Protein AF-A0A356ERQ1-F1 (afdb_monomer_lite)

pLDDT: mean 72.46, std 22.97, range [33.16, 97.75]

Sequence (165 aa):
MANDINQTPEEGDEPELSLSGLSKAFAEALARGTDEDASEQATSSAEPRAQEPPERQTIDATDRHPFDEPSEEDEAGVESEGDDSSHACPINPRTILEAMLFVGDSENQPLETAKAAELMRGVEAHDIPALVDELNEAYRRDGCPYRIESVGAGYRLVLEEKYHA

Foldseek 3Di:
DDDDPDDDDQDDPPPPCDPVVVVVVVVVVVVVVPVPDDDDDDDDDDDDDDDDDDDDDDDDDDDDDDDDDDDDDDDDDDDDDDPPVVPVDDDDLLVQLVVDQVVADPVNDFAALCNSQVVDPPDDSVCVVVSLVVVQVVCVVVVPQWHWDDDPRHIHIDGHPVPDD

Radius of gyration: 32.47 Å; chains: 1; bounding box: 91×64×70 Å

Structure (mmCIF, N/CA/C/O backbone):
data_AF-A0A356ERQ1-F1
#
_entry.id   AF-A0A356ERQ1-F1
#
loop_
_atom_site.group_PDB
_atom_site.id
_atom_site.type_symbol
_atom_site.label_atom_id
_atom_site.label_alt_id
_atom_site.label_comp_id
_atom_site.label_asym_id
_atom_site.label_entity_id
_atom_site.label_seq_id
_atom_site.pdbx_PDB_ins_code
_atom_site.Cartn_x
_atom_site.Cartn_y
_atom_site.Cartn_z
_atom_site.occupancy
_atom_site.B_iso_or_equiv
_atom_site.auth_seq_id
_atom_site.auth_comp_id
_atom_site.auth_asym_id
_atom_site.auth_atom_id
_atom_site.pdbx_PDB_model_num
ATOM 1 N N . MET A 1 1 ? -27.737 38.091 34.350 1.00 41.41 1 MET A N 1
ATOM 2 C CA . MET A 1 1 ? -27.750 36.788 35.043 1.00 41.41 1 MET A CA 1
ATOM 3 C C . MET A 1 1 ? -26.545 36.025 34.539 1.00 41.41 1 MET A C 1
ATOM 5 O O . MET A 1 1 ? -26.509 35.694 33.364 1.00 41.41 1 MET A O 1
ATOM 9 N N . ALA A 1 2 ? -25.519 35.914 35.380 1.00 45.16 2 ALA A N 1
ATOM 10 C CA . ALA A 1 2 ? -24.338 35.107 35.108 1.00 45.16 2 ALA A CA 1
ATOM 11 C C . ALA A 1 2 ? -24.740 33.631 35.177 1.00 45.16 2 ALA A C 1
ATOM 13 O O . ALA A 1 2 ? -25.425 33.253 36.125 1.00 45.16 2 ALA A O 1
ATOM 14 N N . ASN A 1 3 ? -24.344 32.833 34.187 1.00 48.09 3 ASN A N 1
ATOM 15 C CA . ASN A 1 3 ? -24.424 31.381 34.279 1.00 48.09 3 ASN A CA 1
ATOM 16 C C . ASN A 1 3 ? -23.001 30.832 34.201 1.00 48.09 3 ASN A C 1
ATOM 18 O O . ASN A 1 3 ? -22.472 30.543 33.132 1.00 48.09 3 ASN A O 1
ATOM 22 N N . ASP A 1 4 ? -22.394 30.815 35.381 1.00 51.78 4 ASP A N 1
ATOM 23 C CA . ASP A 1 4 ? -21.174 30.111 35.739 1.00 51.78 4 ASP A CA 1
ATOM 24 C C . ASP A 1 4 ? -21.541 28.620 35.796 1.00 51.78 4 ASP A C 1
ATOM 26 O O . ASP A 1 4 ? -22.239 28.185 36.714 1.00 51.78 4 ASP A O 1
ATOM 30 N N . ILE A 1 5 ? -21.182 27.854 34.762 1.00 55.44 5 ILE A N 1
ATOM 31 C CA . ILE A 1 5 ? -21.245 26.389 34.805 1.00 55.44 5 ILE A CA 1
ATOM 32 C C . ILE A 1 5 ? -19.806 25.901 34.804 1.00 55.44 5 ILE A C 1
ATOM 34 O O . ILE A 1 5 ? -19.152 25.743 33.777 1.00 55.44 5 ILE A O 1
ATOM 38 N N . ASN A 1 6 ? -19.321 25.801 36.026 1.00 47.34 6 ASN A N 1
ATOM 39 C CA . ASN A 1 6 ? -18.055 25.247 36.438 1.00 47.34 6 ASN A CA 1
ATOM 40 C C . ASN A 1 6 ? -17.971 23.745 36.088 1.00 47.34 6 ASN A C 1
ATOM 42 O O . ASN A 1 6 ? -18.987 23.051 36.104 1.00 47.34 6 ASN A O 1
ATOM 46 N N . GLN A 1 7 ? -16.731 23.278 35.910 1.00 48.62 7 GLN A N 1
ATOM 47 C CA . GLN A 1 7 ? -16.253 21.894 36.055 1.00 48.62 7 GLN A CA 1
ATOM 48 C C . GLN A 1 7 ? -16.574 20.875 34.948 1.00 48.62 7 GLN A C 1
ATOM 50 O O . GLN A 1 7 ? -17.548 20.129 34.992 1.00 48.62 7 GLN A O 1
ATOM 55 N N . THR A 1 8 ? -15.625 20.742 34.018 1.00 50.97 8 THR A N 1
ATOM 56 C CA . THR A 1 8 ? -15.230 19.433 33.479 1.00 50.97 8 THR A CA 1
ATOM 57 C C . THR A 1 8 ? -14.700 18.561 34.626 1.00 50.97 8 THR A C 1
ATOM 59 O O . THR A 1 8 ? -13.856 19.049 35.382 1.00 50.97 8 THR A O 1
ATOM 62 N N . PRO A 1 9 ? -15.161 17.308 34.789 1.00 50.12 9 PRO A N 1
ATOM 63 C CA . PRO A 1 9 ? -14.551 16.394 35.739 1.00 50.12 9 PRO A CA 1
ATOM 64 C C . PRO A 1 9 ? -13.174 15.987 35.206 1.00 50.12 9 PRO A C 1
ATOM 66 O O . PRO A 1 9 ? -13.059 15.366 34.152 1.00 50.12 9 PRO A O 1
ATOM 69 N N . GLU A 1 10 ? -12.135 16.391 35.930 1.00 58.56 10 GLU A N 1
ATOM 70 C CA . GLU A 1 10 ? -10.862 15.682 35.952 1.00 58.56 10 GLU A CA 1
ATOM 71 C C . GLU A 1 10 ? -11.101 14.346 36.654 1.00 58.56 10 GLU A C 1
ATOM 73 O O . GLU A 1 10 ? -11.415 14.353 37.839 1.00 58.56 10 GLU A O 1
ATOM 78 N N . GLU A 1 11 ? -11.014 13.232 35.928 1.00 49.97 11 GLU A N 1
ATOM 79 C CA . GLU A 1 11 ? -10.895 11.867 36.464 1.00 49.97 11 GLU A CA 1
ATOM 80 C C . GLU A 1 11 ? -10.676 10.912 35.267 1.00 49.97 11 GLU A C 1
ATOM 82 O O . GLU A 1 11 ? -11.514 10.836 34.375 1.00 49.97 11 GLU A O 1
ATOM 87 N N . GLY A 1 12 ? -9.571 10.183 35.141 1.00 41.88 12 GLY A N 1
ATOM 88 C CA . GLY A 1 12 ? -8.451 10.067 36.053 1.00 41.88 12 GLY A CA 1
ATOM 89 C C . GLY A 1 12 ? -7.194 9.581 35.347 1.00 41.88 12 GLY A C 1
ATOM 90 O O . GLY A 1 12 ? -7.242 9.058 34.234 1.00 41.88 12 GLY A O 1
ATOM 91 N N . ASP A 1 13 ? -6.081 9.780 36.046 1.00 47.75 13 ASP A N 1
ATOM 92 C CA . ASP A 1 13 ? -4.834 9.059 35.846 1.00 47.75 13 ASP A CA 1
ATOM 93 C C . ASP A 1 13 ? -5.140 7.556 35.788 1.00 47.75 13 ASP A C 1
ATOM 95 O O . ASP A 1 13 ? -5.244 6.875 36.816 1.00 47.75 13 ASP A O 1
ATOM 99 N N . GLU A 1 14 ? -5.298 7.017 34.579 1.00 56.09 14 GLU A N 1
ATOM 100 C CA . GLU A 1 14 ? -5.017 5.606 34.376 1.00 56.09 14 GLU A CA 1
ATOM 101 C C . GLU A 1 14 ? -3.574 5.414 34.843 1.00 56.09 14 GLU A C 1
ATOM 103 O O . GLU A 1 14 ? -2.716 6.216 34.463 1.00 56.09 14 GLU A O 1
ATOM 108 N N . PRO A 1 15 ? -3.279 4.438 35.717 1.00 56.56 15 PRO A N 1
ATOM 109 C CA . PRO A 1 15 ? -1.917 4.224 36.156 1.00 56.56 15 PRO A CA 1
ATOM 110 C C . PRO A 1 15 ? -1.116 3.816 34.924 1.00 56.56 15 PRO A C 1
ATOM 112 O O . PRO A 1 15 ? -1.108 2.643 34.546 1.00 56.56 15 PRO A O 1
ATOM 115 N N . GLU A 1 16 ? -0.465 4.792 34.284 1.00 51.88 16 GLU A N 1
ATOM 116 C CA . GLU A 1 16 ? 0.532 4.541 33.264 1.00 51.88 16 GLU A CA 1
ATOM 117 C C . GLU A 1 16 ? 1.461 3.502 33.873 1.00 51.88 16 GLU A C 1
ATOM 119 O O . GLU A 1 16 ? 2.022 3.707 34.957 1.00 51.88 16 GLU A O 1
ATOM 124 N N . LEU A 1 17 ? 1.541 2.337 33.231 1.00 64.12 17 LEU A N 1
ATOM 125 C CA . LEU A 1 17 ? 2.437 1.263 33.625 1.00 64.12 17 LEU A CA 1
ATOM 126 C C . LEU A 1 17 ? 3.865 1.793 33.483 1.00 64.12 17 LEU A C 1
ATOM 128 O O . LEU A 1 17 ? 4.522 1.629 32.459 1.00 64.12 17 LEU A O 1
ATOM 132 N N . SER A 1 18 ? 4.325 2.498 34.511 1.00 79.44 18 SER A N 1
ATOM 133 C CA . SER A 1 18 ? 5.605 3.174 34.500 1.00 79.44 18 SER A CA 1
ATOM 134 C C . SER A 1 18 ? 6.703 2.121 34.477 1.00 79.44 18 SER A C 1
ATOM 136 O O . SER A 1 18 ? 6.668 1.142 35.230 1.00 79.44 18 SER A O 1
ATOM 138 N N . LEU A 1 19 ? 7.718 2.340 33.643 1.00 76.94 19 LEU A N 1
ATOM 139 C CA . LEU A 1 19 ? 8.908 1.488 33.570 1.00 76.94 19 LEU A CA 1
ATOM 140 C C . LEU A 1 19 ? 9.575 1.300 34.943 1.00 76.94 19 LEU A C 1
ATOM 142 O O . LEU A 1 19 ? 10.143 0.244 35.232 1.00 76.94 19 LEU A O 1
ATOM 146 N N . SER A 1 20 ? 9.471 2.293 35.830 1.00 79.31 20 SER A N 1
ATOM 147 C CA . SER A 1 20 ? 9.969 2.180 37.204 1.00 79.31 20 SER A CA 1
ATOM 148 C C . SER A 1 20 ? 9.112 1.239 38.067 1.00 79.31 20 SER A C 1
ATOM 150 O O . SER A 1 20 ? 9.649 0.519 38.905 1.00 79.31 20 SER A O 1
ATOM 152 N N . GLY A 1 21 ? 7.799 1.170 37.828 1.00 84.88 21 GLY A N 1
ATOM 153 C CA . GLY A 1 21 ? 6.886 0.240 38.498 1.00 84.88 21 GLY A CA 1
ATOM 154 C C . GLY A 1 21 ? 7.094 -1.206 38.050 1.00 84.88 21 GLY A C 1
ATOM 155 O O . GLY A 1 21 ? 7.191 -2.105 38.885 1.00 84.88 21 GLY A O 1
ATOM 156 N N . LEU A 1 22 ? 7.253 -1.419 36.741 1.00 85.12 22 LEU A N 1
ATOM 157 C CA . LEU A 1 22 ? 7.559 -2.734 36.169 1.00 85.12 22 LEU A CA 1
ATOM 158 C C . LEU A 1 22 ? 8.930 -3.254 36.628 1.00 85.12 22 LEU A C 1
ATOM 160 O O . LEU A 1 22 ? 9.040 -4.409 37.039 1.00 85.12 22 LEU A O 1
ATOM 164 N N . SER A 1 23 ? 9.963 -2.404 36.628 1.00 87.50 23 SER A N 1
ATOM 165 C CA . SER A 1 23 ? 11.303 -2.798 37.094 1.00 87.50 23 SER A CA 1
ATOM 166 C C . SER A 1 23 ? 11.331 -3.139 38.587 1.00 87.50 23 SER A C 1
ATOM 168 O O . SER A 1 23 ? 11.991 -4.101 38.982 1.00 87.50 23 SER A O 1
ATOM 170 N N . LYS A 1 24 ? 10.555 -2.425 39.414 1.00 88.94 24 LYS A N 1
ATOM 171 C CA . LYS A 1 24 ? 10.392 -2.743 40.837 1.00 88.94 24 LYS A CA 1
ATOM 172 C C . LYS A 1 24 ? 9.702 -4.093 41.058 1.00 88.94 24 LYS A C 1
ATOM 174 O O . LYS A 1 24 ? 10.212 -4.905 41.824 1.00 88.94 24 LYS A O 1
ATOM 179 N N . ALA A 1 25 ? 8.586 -4.352 40.375 1.00 88.94 25 ALA A N 1
ATOM 180 C CA . ALA A 1 25 ? 7.860 -5.618 40.498 1.00 88.94 25 ALA A CA 1
ATOM 181 C C . ALA A 1 25 ? 8.713 -6.820 40.046 1.00 88.94 25 ALA A C 1
ATOM 183 O O . ALA A 1 25 ? 8.695 -7.877 40.675 1.00 88.94 25 ALA A O 1
ATOM 184 N N . PHE A 1 26 ? 9.511 -6.643 38.988 1.00 83.06 26 PHE A N 1
ATOM 185 C CA . PHE A 1 26 ? 10.444 -7.661 38.506 1.00 83.06 26 PHE A CA 1
ATOM 186 C C . PHE A 1 26 ? 11.578 -7.941 39.505 1.00 83.06 26 PHE A C 1
ATOM 188 O O . PHE A 1 26 ? 11.888 -9.101 39.777 1.00 83.06 26 PHE A O 1
ATOM 195 N N . ALA A 1 27 ? 12.162 -6.898 40.104 1.00 90.00 27 ALA A N 1
ATOM 196 C CA . ALA A 1 27 ? 13.181 -7.052 41.142 1.00 90.00 27 ALA A CA 1
ATOM 197 C C . ALA A 1 27 ? 12.641 -7.789 42.382 1.00 90.00 27 ALA A C 1
ATOM 199 O O . ALA A 1 27 ? 13.334 -8.639 42.939 1.00 90.00 27 ALA A O 1
ATOM 200 N N . GLU A 1 28 ? 11.395 -7.518 42.784 1.00 86.25 28 GLU A N 1
ATOM 201 C CA . GLU A 1 28 ? 10.727 -8.231 43.883 1.00 86.25 28 GLU A CA 1
ATOM 202 C C . GLU A 1 28 ? 10.486 -9.716 43.555 1.00 86.25 28 GLU A C 1
ATOM 204 O O . GLU A 1 28 ? 10.665 -10.575 44.421 1.00 86.25 28 GLU A O 1
ATOM 209 N N . ALA A 1 29 ? 10.137 -10.044 42.307 1.00 86.06 29 ALA A N 1
ATOM 210 C CA . ALA A 1 29 ? 9.959 -11.428 41.866 1.00 86.06 29 ALA A CA 1
ATOM 211 C C . ALA A 1 29 ? 11.282 -12.214 41.838 1.00 86.06 29 ALA A C 1
ATOM 213 O O . ALA A 1 29 ? 11.316 -13.364 42.276 1.00 86.06 29 ALA A O 1
ATOM 214 N N . LEU A 1 30 ? 12.376 -11.589 41.387 1.00 82.50 30 LEU A N 1
ATOM 215 C CA . LEU A 1 30 ? 13.711 -12.192 41.417 1.00 82.50 30 LEU A CA 1
ATOM 216 C C . LEU A 1 30 ? 14.207 -12.404 42.847 1.00 82.50 30 LEU A C 1
ATOM 218 O O . LEU A 1 30 ? 14.670 -13.493 43.162 1.00 82.50 30 LEU A O 1
ATOM 222 N N . ALA A 1 31 ? 14.041 -11.413 43.727 1.00 74.88 31 ALA A N 1
ATOM 223 C CA . ALA A 1 31 ? 14.439 -11.530 45.130 1.00 74.88 31 ALA A CA 1
ATOM 224 C C . ALA A 1 31 ? 13.702 -12.667 45.858 1.00 74.88 31 ALA A C 1
ATOM 226 O O . ALA A 1 31 ? 14.256 -13.283 46.762 1.00 74.88 31 ALA A O 1
ATOM 227 N N . ARG A 1 32 ? 12.467 -12.971 45.441 1.00 69.69 32 ARG A N 1
ATOM 228 C CA . ARG A 1 32 ? 11.672 -14.086 45.966 1.00 69.69 32 ARG A CA 1
ATOM 229 C C . ARG A 1 32 ? 12.056 -15.448 45.369 1.00 69.69 32 ARG A C 1
ATOM 231 O O . ARG A 1 32 ? 11.758 -16.464 45.984 1.00 69.69 32 ARG A O 1
ATOM 238 N N . GLY A 1 33 ? 12.678 -15.474 44.189 1.00 58.25 33 GLY A N 1
ATOM 239 C CA . GLY A 1 33 ? 13.133 -16.695 43.513 1.00 58.25 33 GLY A CA 1
ATOM 240 C C . GLY A 1 33 ? 14.590 -17.077 43.794 1.00 58.25 33 GLY A C 1
ATOM 241 O O . GLY A 1 33 ? 14.990 -18.195 43.495 1.00 58.25 33 GLY A O 1
ATOM 242 N N . THR A 1 34 ? 15.395 -16.181 44.370 1.00 56.94 34 THR A N 1
ATOM 243 C CA . THR A 1 34 ? 16.834 -16.410 44.599 1.00 56.94 34 THR A CA 1
ATOM 244 C C . THR A 1 34 ? 17.185 -17.132 45.903 1.00 56.94 34 THR A C 1
ATOM 246 O O . THR A 1 34 ? 18.363 -17.396 46.128 1.00 56.94 34 THR A O 1
ATOM 249 N N . ASP A 1 35 ? 16.210 -17.487 46.745 1.00 53.59 35 ASP A N 1
ATOM 250 C CA . ASP A 1 35 ? 16.466 -18.301 47.947 1.00 53.59 35 ASP A CA 1
ATOM 251 C C . ASP A 1 35 ? 16.583 -19.816 47.648 1.00 53.59 35 ASP A C 1
ATOM 253 O O . ASP A 1 35 ? 16.980 -20.570 48.536 1.00 53.59 35 ASP A O 1
ATOM 257 N N . GLU A 1 36 ? 16.282 -20.282 46.424 1.00 52.50 36 GLU A N 1
ATOM 258 C CA . GLU A 1 36 ? 16.227 -21.727 46.109 1.00 52.50 36 GLU A CA 1
ATOM 259 C C . GLU A 1 36 ? 17.339 -22.286 45.198 1.00 52.50 36 GLU A C 1
ATOM 261 O O . GLU A 1 36 ? 17.453 -23.503 45.115 1.00 52.50 36 GLU A O 1
ATOM 266 N N . ASP A 1 37 ? 18.231 -21.482 44.605 1.00 41.12 37 ASP A N 1
ATOM 267 C CA . ASP A 1 37 ? 19.292 -22.019 43.725 1.00 41.12 37 ASP A CA 1
ATOM 268 C C . ASP A 1 37 ? 20.653 -21.336 43.938 1.00 41.12 37 ASP A C 1
ATOM 270 O O . ASP A 1 37 ? 21.139 -20.534 43.140 1.00 41.12 37 ASP A O 1
ATOM 274 N N . ALA A 1 38 ? 21.302 -21.679 45.051 1.00 48.81 38 ALA A N 1
ATOM 275 C CA . ALA A 1 38 ? 22.720 -21.414 45.280 1.00 48.81 38 ALA A CA 1
ATOM 276 C C . ALA A 1 38 ? 23.540 -22.705 45.109 1.00 48.81 38 ALA A C 1
ATOM 278 O O . ALA A 1 38 ? 23.981 -23.304 46.087 1.00 48.81 38 ALA A O 1
ATOM 279 N N . SER A 1 39 ? 23.756 -23.123 43.861 1.00 39.34 39 SER A N 1
ATOM 280 C CA . SER A 1 39 ? 24.786 -24.097 43.460 1.00 39.34 39 SER A CA 1
ATOM 281 C C . SER A 1 39 ? 24.864 -24.147 41.931 1.00 39.34 39 SER A C 1
ATOM 283 O O . SER A 1 39 ? 23.827 -24.209 41.297 1.00 39.34 39 SER A O 1
ATOM 285 N N . GLU A 1 40 ? 25.976 -24.168 41.206 1.00 40.34 40 GLU A N 1
ATOM 286 C CA . GLU A 1 40 ? 27.409 -24.120 41.462 1.00 40.34 40 GLU A CA 1
ATOM 287 C C . GLU A 1 40 ? 28.083 -24.009 40.067 1.00 40.34 40 GLU A C 1
ATOM 289 O O . GLU A 1 40 ? 27.574 -24.571 39.103 1.00 40.34 40 GLU A O 1
ATOM 294 N N . GLN A 1 41 ? 29.255 -23.357 40.003 1.00 36.50 41 GLN A N 1
ATOM 295 C CA . GLN A 1 41 ? 30.370 -23.602 39.055 1.00 36.50 41 GLN A CA 1
ATOM 296 C C . GLN A 1 41 ? 30.148 -23.205 37.572 1.00 36.50 41 GLN A C 1
ATOM 298 O O . GLN A 1 41 ? 29.355 -23.788 36.852 1.00 36.50 41 GLN A O 1
ATOM 303 N N . ALA A 1 42 ? 30.754 -22.140 37.031 1.00 41.44 42 ALA A N 1
ATOM 304 C CA . ALA A 1 42 ? 32.183 -21.823 36.868 1.00 41.44 42 ALA A CA 1
ATOM 305 C C . ALA A 1 42 ? 32.982 -22.820 36.000 1.00 41.44 42 ALA A C 1
ATOM 307 O O . ALA A 1 42 ? 32.908 -24.026 36.205 1.00 41.44 42 ALA A O 1
ATOM 308 N N . THR A 1 43 ? 33.883 -22.251 35.177 1.00 35.69 43 THR A N 1
ATOM 309 C CA . THR A 1 43 ? 35.024 -22.868 34.447 1.00 35.69 43 THR A CA 1
ATOM 310 C C . THR A 1 43 ? 34.689 -23.462 33.062 1.00 35.69 43 THR A C 1
ATOM 312 O O . THR A 1 43 ? 33.622 -24.015 32.872 1.00 35.69 43 THR A O 1
ATOM 315 N N . SER A 1 44 ? 35.515 -23.398 32.012 1.00 37.06 44 SER A N 1
ATOM 316 C CA . SER A 1 44 ? 36.816 -22.766 31.770 1.00 37.06 44 SER A CA 1
ATOM 317 C C . SER A 1 44 ? 37.064 -22.706 30.258 1.00 37.06 44 SER A C 1
ATOM 319 O O . SER A 1 44 ? 36.733 -23.628 29.521 1.00 37.06 44 SER A O 1
ATOM 321 N N . SER A 1 45 ? 37.744 -21.637 29.861 1.00 45.66 45 SER A N 1
ATOM 322 C CA . SER A 1 45 ? 38.572 -21.483 28.663 1.00 45.66 45 SER A CA 1
ATOM 323 C C . SER A 1 45 ? 39.581 -22.630 28.469 1.00 45.66 45 SER A C 1
ATOM 325 O O . SER A 1 45 ? 40.136 -23.099 29.468 1.00 45.66 45 SER A O 1
ATOM 327 N N . ALA A 1 46 ? 39.847 -23.024 27.212 1.00 37.38 46 ALA A N 1
ATOM 328 C CA . ALA A 1 46 ? 41.126 -23.594 26.751 1.00 37.38 46 ALA A CA 1
ATOM 329 C C . ALA A 1 46 ? 41.182 -23.771 25.209 1.00 37.38 46 ALA A C 1
ATOM 331 O O . ALA A 1 46 ? 40.746 -24.790 24.678 1.00 37.38 46 ALA A O 1
ATOM 332 N N . GLU A 1 47 ? 41.799 -22.823 24.496 1.00 42.75 47 GLU A N 1
ATOM 333 C CA . GLU A 1 47 ? 42.639 -23.126 23.315 1.00 42.75 47 GLU A CA 1
ATOM 334 C C . GLU A 1 47 ? 44.004 -23.656 23.811 1.00 42.75 47 GLU A C 1
ATOM 336 O O . GLU A 1 47 ? 44.402 -23.270 24.920 1.00 42.75 47 GLU A O 1
ATOM 341 N N . PRO A 1 48 ? 44.755 -24.515 23.071 1.00 45.34 48 PRO A N 1
ATOM 342 C CA . PRO A 1 48 ? 45.812 -23.978 22.185 1.00 45.34 48 PRO A CA 1
ATOM 343 C C . PRO A 1 48 ? 46.337 -24.880 21.016 1.00 45.34 48 PRO A C 1
ATOM 345 O O . PRO A 1 48 ? 46.589 -26.069 21.171 1.00 45.34 48 PRO A O 1
ATOM 348 N N . ARG A 1 49 ? 46.674 -24.217 19.894 1.00 34.19 49 ARG A N 1
ATOM 349 C CA . ARG A 1 49 ? 47.995 -24.153 19.202 1.00 34.19 49 ARG A CA 1
ATOM 350 C C . ARG A 1 49 ? 48.662 -25.371 18.491 1.00 34.19 49 ARG A C 1
ATOM 352 O O . ARG A 1 49 ? 49.111 -26.323 19.115 1.00 34.19 49 ARG A O 1
ATOM 359 N N . ALA A 1 50 ? 49.004 -25.075 17.221 1.00 38.31 50 ALA A N 1
ATOM 360 C CA . ALA A 1 50 ? 50.206 -25.397 16.413 1.00 38.31 50 ALA A CA 1
ATOM 361 C C . ALA A 1 50 ? 50.322 -26.715 15.620 1.00 38.31 50 ALA A C 1
ATOM 363 O O . ALA A 1 50 ? 50.482 -27.785 16.203 1.00 38.31 50 ALA A O 1
ATOM 364 N N . GLN A 1 51 ? 50.499 -26.568 14.292 1.00 33.16 51 GLN A N 1
ATOM 365 C CA . GLN A 1 51 ? 51.758 -26.876 13.575 1.00 33.16 51 GLN A CA 1
ATOM 366 C C . GLN A 1 51 ? 51.703 -26.484 12.073 1.00 33.16 51 GLN A C 1
ATOM 368 O O . GLN A 1 51 ? 50.854 -26.968 11.335 1.00 33.16 51 GLN A O 1
ATOM 373 N N . GLU A 1 52 ? 52.648 -25.647 11.630 1.00 40.78 52 GLU A N 1
ATOM 374 C CA . GLU A 1 52 ? 53.160 -25.523 10.243 1.00 40.78 52 GLU A CA 1
ATOM 375 C C . GLU A 1 52 ? 54.528 -26.252 10.160 1.00 40.78 52 GLU A C 1
ATOM 377 O O . GLU A 1 52 ? 55.089 -26.538 11.226 1.00 40.78 52 GLU A O 1
ATOM 382 N N . PRO A 1 53 ? 55.221 -26.376 9.003 1.00 55.09 53 PRO A N 1
ATOM 383 C CA . PRO A 1 53 ? 54.851 -26.590 7.588 1.00 55.09 53 PRO A CA 1
ATOM 384 C C . PRO A 1 53 ? 55.623 -27.832 7.025 1.00 55.09 53 PRO A C 1
ATOM 386 O O . PRO A 1 53 ? 56.217 -28.574 7.812 1.00 55.09 53 PRO A O 1
ATOM 389 N N . PRO A 1 54 ? 55.674 -28.113 5.699 1.00 43.94 54 PRO A N 1
ATOM 390 C CA . PRO A 1 54 ? 56.874 -27.675 4.962 1.00 43.94 54 PRO A CA 1
ATOM 391 C C . PRO A 1 54 ? 56.706 -27.377 3.450 1.00 43.94 54 PRO A C 1
ATOM 393 O O . PRO A 1 54 ? 56.015 -28.068 2.709 1.00 43.94 54 PRO A O 1
ATOM 396 N N . GLU A 1 55 ? 57.447 -26.346 3.036 1.00 44.31 55 GLU A N 1
ATOM 397 C CA . GLU A 1 55 ? 58.243 -26.129 1.811 1.00 44.31 55 GLU A CA 1
ATOM 398 C C . GLU A 1 55 ? 57.968 -26.939 0.526 1.00 44.31 55 GLU A C 1
ATOM 400 O O . GLU A 1 55 ? 58.073 -28.167 0.522 1.00 44.31 55 GLU A O 1
ATOM 405 N N . ARG A 1 56 ? 57.908 -26.233 -0.623 1.00 38.16 56 ARG A N 1
ATOM 406 C CA . ARG A 1 56 ? 58.792 -26.525 -1.777 1.00 38.16 56 ARG A CA 1
ATOM 407 C C . ARG A 1 56 ? 58.802 -25.464 -2.890 1.00 38.16 56 ARG A C 1
ATOM 409 O O . ARG A 1 56 ? 57.777 -25.094 -3.437 1.00 38.16 56 ARG A O 1
ATOM 416 N N . GLN A 1 57 ? 60.044 -25.167 -3.282 1.00 43.31 57 GLN A N 1
ATOM 417 C CA . GLN A 1 57 ? 60.561 -24.887 -4.629 1.00 43.31 57 GLN A CA 1
ATOM 418 C C . GLN A 1 57 ? 60.287 -23.527 -5.287 1.00 43.31 57 GLN A C 1
ATOM 420 O O . GLN A 1 57 ? 59.261 -23.257 -5.894 1.00 43.31 57 GLN A O 1
ATOM 425 N N . THR A 1 58 ? 61.357 -22.732 -5.252 1.00 47.88 58 THR A N 1
ATOM 426 C CA . THR A 1 58 ? 61.685 -21.611 -6.130 1.00 47.88 58 THR A CA 1
ATOM 427 C C . THR A 1 58 ? 61.625 -22.006 -7.607 1.00 47.88 58 THR A C 1
ATOM 429 O O . THR A 1 58 ? 62.332 -22.933 -8.017 1.00 47.88 58 THR A O 1
ATOM 432 N N . ILE A 1 59 ? 60.870 -21.254 -8.407 1.00 43.94 59 ILE A N 1
ATOM 433 C CA . ILE A 1 59 ? 61.018 -21.223 -9.863 1.00 43.94 59 ILE A CA 1
ATOM 434 C C . ILE A 1 59 ? 61.377 -19.815 -10.335 1.00 43.94 59 ILE A C 1
ATOM 436 O O . ILE A 1 59 ? 60.990 -18.805 -9.753 1.00 43.94 59 ILE A O 1
ATOM 440 N N . ASP A 1 60 ? 62.222 -19.844 -11.350 1.00 38.44 60 ASP A N 1
ATOM 441 C CA . ASP A 1 60 ? 63.080 -18.814 -11.903 1.00 38.44 60 ASP A CA 1
ATOM 442 C C . ASP A 1 60 ? 62.313 -17.634 -12.517 1.00 38.44 60 ASP A C 1
ATOM 444 O O . ASP A 1 60 ? 61.277 -17.792 -13.163 1.00 38.44 60 ASP A O 1
ATOM 448 N N . ALA A 1 61 ? 62.849 -16.435 -12.309 1.00 49.62 61 ALA A N 1
ATOM 449 C CA . ALA A 1 61 ? 62.285 -15.181 -12.772 1.00 49.62 61 ALA A CA 1
ATOM 450 C C . ALA A 1 61 ? 62.824 -14.855 -14.167 1.00 49.62 61 ALA A C 1
ATOM 452 O O . ALA A 1 61 ? 63.831 -14.166 -14.296 1.00 49.62 61 ALA A O 1
ATOM 453 N N . THR A 1 62 ? 62.144 -15.311 -15.215 1.00 44.94 62 THR A N 1
ATOM 454 C CA . THR A 1 62 ? 62.209 -14.729 -16.565 1.00 44.94 62 THR A CA 1
ATOM 455 C C . THR A 1 62 ? 61.011 -15.238 -17.352 1.00 44.94 62 THR A C 1
ATOM 457 O O . THR A 1 62 ? 61.003 -16.382 -17.782 1.00 44.94 62 THR A O 1
ATOM 460 N N . ASP A 1 63 ? 59.980 -14.409 -17.486 1.00 42.78 63 ASP A N 1
ATOM 461 C CA . ASP A 1 63 ? 59.485 -13.940 -18.785 1.00 42.78 63 ASP A CA 1
ATOM 462 C C . ASP A 1 63 ? 58.199 -13.139 -18.545 1.00 42.78 63 ASP A C 1
ATOM 464 O O . ASP A 1 63 ? 57.170 -13.646 -18.104 1.00 42.78 63 ASP A O 1
ATOM 468 N N . ARG A 1 64 ? 58.296 -11.825 -18.735 1.00 49.12 64 ARG A N 1
ATOM 469 C CA . ARG A 1 64 ? 57.206 -10.878 -18.520 1.00 49.12 64 ARG A CA 1
ATOM 470 C C . ARG A 1 64 ? 56.547 -10.638 -19.870 1.00 49.12 64 ARG A C 1
ATOM 472 O O . ARG A 1 64 ? 57.048 -9.818 -20.633 1.00 49.12 64 ARG A O 1
ATOM 479 N N . HIS A 1 65 ? 55.417 -11.287 -20.129 1.00 41.53 65 HIS A N 1
ATOM 480 C CA . HIS A 1 65 ? 54.543 -10.920 -21.240 1.00 41.53 65 HIS A CA 1
ATOM 481 C C . HIS A 1 65 ? 53.222 -10.359 -20.690 1.00 41.53 65 HIS A C 1
ATOM 483 O O . HIS A 1 65 ? 52.487 -11.085 -20.023 1.00 41.53 65 HIS A O 1
ATOM 489 N N . PRO A 1 66 ? 52.915 -9.066 -20.903 1.00 50.97 66 PRO A N 1
ATOM 490 C CA . PRO A 1 66 ? 51.619 -8.507 -20.558 1.00 50.97 66 PRO A CA 1
ATOM 491 C C . PRO A 1 66 ? 50.663 -8.788 -21.718 1.00 50.97 66 PRO A C 1
ATOM 493 O O . PRO A 1 66 ? 50.941 -8.342 -22.829 1.00 50.97 66 PRO A O 1
ATOM 496 N N . PHE A 1 67 ? 49.569 -9.514 -21.492 1.00 38.78 67 PHE A N 1
ATOM 497 C CA . PHE A 1 6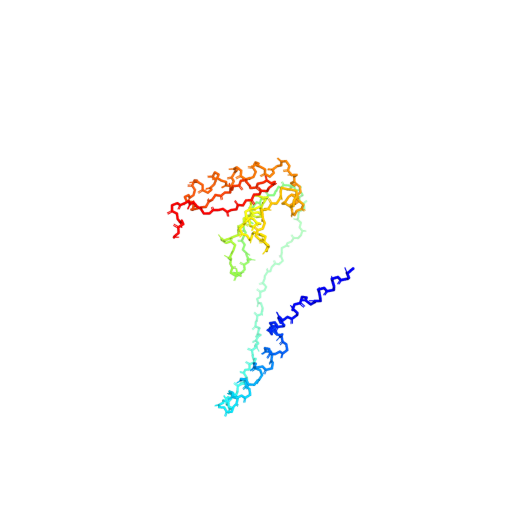7 ? 48.389 -9.409 -22.350 1.00 38.78 67 PHE A CA 1
ATOM 498 C C . PHE A 1 67 ? 47.130 -9.940 -21.647 1.00 38.78 67 PHE A C 1
ATOM 500 O O . PHE A 1 67 ? 47.105 -11.077 -21.188 1.00 38.78 67 PHE A O 1
ATOM 507 N N . ASP A 1 68 ? 46.149 -9.041 -21.555 1.00 42.75 68 ASP A N 1
ATOM 508 C CA . ASP A 1 68 ? 44.705 -9.204 -21.349 1.00 42.75 68 ASP A CA 1
ATOM 509 C C . ASP A 1 68 ? 44.099 -10.590 -21.643 1.00 42.75 68 ASP A C 1
ATOM 511 O O . ASP A 1 68 ? 44.207 -11.077 -22.764 1.00 42.75 68 ASP A O 1
ATOM 515 N N . GLU A 1 69 ? 43.375 -11.166 -20.674 1.00 42.53 69 GLU A N 1
ATOM 516 C CA . GLU A 1 69 ? 41.894 -11.190 -20.618 1.00 42.53 69 GLU A CA 1
ATOM 517 C C . GLU A 1 69 ? 41.417 -11.812 -19.279 1.00 42.53 69 GLU A C 1
ATOM 519 O O . GLU A 1 69 ? 42.142 -12.619 -18.692 1.00 42.53 69 GLU A O 1
ATOM 524 N N . PRO A 1 70 ? 40.236 -11.429 -18.748 1.00 50.62 70 PRO A N 1
ATOM 525 C CA . PRO A 1 70 ? 39.743 -11.905 -17.461 1.00 50.62 70 PRO A CA 1
ATOM 526 C C . PRO A 1 70 ? 39.057 -13.262 -17.640 1.00 50.62 70 PRO A C 1
ATOM 528 O O . PRO A 1 70 ? 37.975 -13.352 -18.217 1.00 50.62 70 PRO A O 1
ATOM 531 N N . SER A 1 71 ? 39.688 -14.324 -17.150 1.00 42.25 71 SER A N 1
ATOM 532 C CA . SER A 1 71 ? 39.095 -15.658 -17.086 1.00 42.25 71 SER A CA 1
ATOM 533 C C . SER A 1 71 ? 38.501 -15.909 -15.703 1.00 42.25 71 SER A C 1
ATOM 535 O O . SER A 1 71 ? 39.187 -15.799 -14.689 1.00 42.25 71 SER A O 1
ATOM 537 N N . GLU A 1 72 ? 37.211 -16.220 -15.713 1.00 54.44 72 GLU A N 1
ATOM 538 C CA . GLU A 1 72 ? 36.386 -16.666 -14.597 1.00 54.44 72 GLU A CA 1
ATOM 539 C C . GLU A 1 72 ? 37.001 -17.900 -13.923 1.00 54.44 72 GLU A C 1
ATOM 541 O O . GLU A 1 72 ? 37.144 -18.945 -14.558 1.00 54.44 72 GLU A O 1
ATOM 546 N N . GLU A 1 73 ? 37.331 -17.791 -12.636 1.00 48.84 73 GLU A N 1
ATOM 547 C CA . GLU A 1 73 ? 37.527 -18.948 -11.763 1.00 48.84 73 GLU A CA 1
ATOM 548 C C . GLU A 1 73 ? 36.763 -18.720 -10.457 1.00 48.84 73 GLU A C 1
ATOM 550 O O . GLU A 1 73 ? 37.106 -17.879 -9.624 1.00 48.84 73 GLU A O 1
ATOM 555 N N . ASP A 1 74 ? 35.676 -19.478 -10.372 1.00 44.47 74 ASP A N 1
ATOM 556 C CA . ASP A 1 74 ? 34.845 -19.775 -9.217 1.00 44.47 74 ASP A CA 1
ATOM 557 C C . ASP A 1 74 ? 35.656 -20.153 -7.960 1.00 44.47 74 ASP A C 1
ATOM 559 O O . ASP A 1 74 ? 36.515 -21.034 -7.980 1.00 44.47 74 ASP A O 1
ATOM 563 N N . GLU A 1 75 ? 35.276 -19.497 -6.861 1.00 53.69 75 GLU A N 1
ATOM 564 C CA . GLU A 1 75 ? 34.874 -20.098 -5.581 1.00 53.69 75 GLU A CA 1
ATOM 565 C C . GLU A 1 75 ? 35.785 -21.156 -4.929 1.00 53.69 75 GLU A C 1
ATOM 567 O O . GLU A 1 75 ? 35.698 -22.354 -5.201 1.00 53.69 75 GLU A O 1
ATOM 572 N N . ALA A 1 76 ? 36.497 -20.735 -3.878 1.00 51.31 76 ALA A N 1
ATOM 573 C CA . ALA A 1 76 ? 36.567 -21.523 -2.646 1.00 51.31 76 ALA A CA 1
ATOM 574 C C . ALA A 1 76 ? 36.973 -20.648 -1.453 1.00 51.31 76 ALA A C 1
ATOM 576 O O . ALA A 1 76 ? 38.159 -20.403 -1.227 1.00 51.31 76 ALA A O 1
ATOM 577 N N . GLY A 1 77 ? 35.993 -20.236 -0.646 1.00 51.16 77 GLY A N 1
ATOM 578 C CA . GLY A 1 77 ? 36.273 -19.835 0.731 1.00 51.16 77 GLY A CA 1
ATOM 579 C C . GLY A 1 77 ? 35.372 -18.751 1.294 1.00 51.16 77 GLY A C 1
ATOM 580 O O . GLY A 1 77 ? 35.862 -17.673 1.617 1.00 51.16 77 GLY A O 1
ATOM 581 N N . VAL A 1 78 ? 34.095 -19.059 1.513 1.00 56.16 78 VAL A N 1
ATOM 582 C CA . VAL A 1 78 ? 33.369 -18.430 2.619 1.00 56.16 78 VAL A CA 1
ATOM 583 C C . VAL A 1 78 ? 32.668 -19.522 3.406 1.00 56.16 78 VAL A C 1
ATOM 585 O O . VAL A 1 78 ? 31.812 -20.251 2.909 1.00 56.16 78 VAL A O 1
ATOM 588 N N . GLU A 1 79 ? 33.148 -19.699 4.626 1.00 51.47 79 GLU A N 1
ATOM 589 C CA . GLU A 1 79 ? 32.619 -20.633 5.599 1.00 51.47 79 GLU A CA 1
ATOM 590 C C . GLU A 1 79 ? 31.212 -20.180 6.005 1.00 51.47 79 GLU A C 1
ATOM 592 O O . GLU A 1 79 ? 30.948 -18.995 6.183 1.00 51.47 79 GLU A O 1
ATOM 597 N N . SER A 1 80 ? 30.311 -21.154 6.104 1.00 54.41 80 SER A N 1
ATOM 598 C CA . SER A 1 80 ? 28.889 -21.027 6.419 1.00 54.41 80 SER A CA 1
ATOM 599 C C . SER A 1 80 ? 28.606 -20.184 7.676 1.00 54.41 80 SER A C 1
ATOM 601 O O . SER A 1 80 ? 28.479 -20.726 8.776 1.00 54.41 80 SER A O 1
ATOM 603 N N . GLU A 1 81 ? 28.380 -18.885 7.503 1.00 56.91 81 GLU A N 1
ATOM 604 C CA . GLU A 1 81 ? 27.431 -18.127 8.320 1.00 56.91 81 GLU A CA 1
ATOM 605 C C . GLU A 1 81 ? 26.034 -18.411 7.756 1.00 56.91 81 GLU A C 1
ATOM 607 O O . GLU A 1 81 ? 25.866 -18.459 6.541 1.00 56.91 81 GLU A O 1
ATOM 612 N N . GLY A 1 82 ? 25.051 -18.703 8.612 1.00 51.97 82 GLY A N 1
ATOM 613 C CA . GLY A 1 82 ? 23.716 -19.121 8.181 1.00 51.97 82 GLY A CA 1
ATOM 614 C C . GLY A 1 82 ? 23.140 -18.186 7.119 1.00 51.97 82 GLY A C 1
ATOM 615 O O . GLY A 1 82 ? 22.785 -17.049 7.423 1.00 51.97 82 GLY A O 1
ATOM 616 N N . ASP A 1 83 ? 23.054 -18.685 5.887 1.00 49.66 83 ASP A N 1
ATOM 617 C CA . ASP A 1 83 ? 22.449 -17.999 4.755 1.00 49.66 83 ASP A CA 1
ATOM 618 C C . ASP A 1 83 ? 20.926 -17.951 4.940 1.00 49.66 83 ASP A C 1
ATOM 620 O O . ASP A 1 83 ? 20.158 -18.682 4.317 1.00 49.66 83 ASP A O 1
ATOM 624 N N . ASP A 1 84 ? 20.471 -17.073 5.831 1.00 56.53 84 ASP A N 1
ATOM 625 C CA . ASP A 1 84 ? 19.070 -16.649 5.903 1.00 56.53 84 ASP A CA 1
ATOM 626 C C . ASP A 1 84 ? 18.733 -15.659 4.762 1.00 56.53 84 ASP A C 1
ATOM 628 O O . ASP A 1 84 ? 17.709 -14.979 4.768 1.00 56.53 84 ASP A O 1
ATOM 632 N N . SER A 1 85 ? 19.585 -15.566 3.730 1.00 55.38 85 SER A N 1
ATOM 633 C CA . SER A 1 85 ? 19.323 -14.773 2.521 1.00 55.38 85 SER A CA 1
ATOM 634 C C . SER A 1 85 ? 18.288 -15.429 1.604 1.00 55.38 85 SER A C 1
ATOM 636 O O . SER A 1 85 ? 17.784 -14.772 0.692 1.00 55.38 85 SER A O 1
ATOM 638 N N . SER A 1 86 ? 17.901 -16.687 1.858 1.00 55.97 86 SER A N 1
ATOM 639 C CA . SER A 1 86 ? 16.807 -17.359 1.134 1.00 55.97 86 SER A CA 1
ATOM 640 C C . SER A 1 86 ? 15.440 -16.671 1.308 1.00 55.97 86 SER A C 1
ATOM 642 O O . SER A 1 86 ? 14.532 -16.895 0.505 1.00 55.97 86 SER A O 1
ATOM 644 N N . HIS A 1 87 ? 15.316 -15.778 2.299 1.00 57.81 87 HIS A N 1
ATOM 645 C CA . HIS A 1 87 ? 14.146 -14.938 2.559 1.00 57.81 87 HIS A CA 1
ATOM 646 C C . HIS A 1 87 ? 14.396 -13.434 2.366 1.00 57.81 87 HIS A C 1
ATOM 648 O O . HIS A 1 87 ? 13.573 -12.624 2.797 1.00 57.81 87 HIS A O 1
ATOM 654 N N . ALA A 1 88 ? 15.492 -13.028 1.715 1.00 67.00 88 ALA A N 1
ATOM 655 C CA . ALA A 1 88 ? 15.763 -11.618 1.453 1.00 67.00 88 ALA A CA 1
ATOM 656 C C . ALA A 1 88 ? 14.658 -11.015 0.562 1.00 67.00 88 ALA A C 1
ATOM 658 O O . ALA A 1 88 ? 14.680 -11.135 -0.663 1.00 67.00 88 ALA A O 1
ATOM 659 N N . CYS A 1 89 ? 13.661 -10.372 1.181 1.00 68.62 89 CYS A N 1
ATOM 660 C CA . CYS A 1 89 ? 12.635 -9.619 0.472 1.00 68.62 89 CYS A CA 1
ATOM 661 C C . CYS A 1 89 ? 13.332 -8.465 -0.262 1.00 68.62 89 CYS A C 1
ATOM 663 O O . CYS A 1 89 ? 13.921 -7.601 0.398 1.00 68.62 89 CYS A O 1
ATOM 665 N N . PRO A 1 90 ? 13.320 -8.433 -1.607 1.00 83.88 90 PRO A N 1
ATOM 666 C CA . PRO A 1 90 ? 14.001 -7.382 -2.341 1.00 83.88 90 PRO A CA 1
ATOM 667 C C . PRO A 1 90 ? 13.384 -6.031 -1.973 1.00 83.88 90 PRO A C 1
ATOM 669 O O . PRO A 1 90 ? 12.186 -5.800 -2.161 1.00 83.88 90 PRO A O 1
ATOM 672 N N . ILE A 1 91 ? 14.213 -5.127 -1.452 1.00 89.62 91 ILE A N 1
ATOM 673 C CA . ILE A 1 91 ? 13.789 -3.776 -1.086 1.00 89.62 91 ILE A CA 1
ATOM 674 C C . ILE A 1 91 ? 13.614 -2.970 -2.373 1.00 89.62 91 ILE A C 1
ATOM 676 O O . ILE A 1 91 ? 14.576 -2.668 -3.077 1.00 89.62 91 ILE A O 1
ATOM 680 N N . ASN A 1 92 ? 12.372 -2.624 -2.687 1.00 92.56 92 ASN A N 1
ATOM 681 C CA . ASN A 1 92 ? 11.998 -1.774 -3.809 1.00 92.56 92 ASN A CA 1
ATOM 682 C C . ASN A 1 92 ? 10.795 -0.900 -3.401 1.00 92.56 92 ASN A C 1
ATOM 684 O O . ASN A 1 92 ? 10.168 -1.174 -2.377 1.00 92.56 92 ASN A O 1
ATOM 688 N N . PRO A 1 93 ? 10.450 0.154 -4.165 1.00 95.69 93 PRO A N 1
ATOM 689 C CA . PRO A 1 93 ? 9.325 1.029 -3.827 1.00 95.69 93 PRO A CA 1
ATOM 690 C C . PRO A 1 93 ? 8.020 0.286 -3.529 1.00 95.69 93 PRO A C 1
ATOM 692 O O . PRO A 1 93 ? 7.297 0.637 -2.603 1.00 95.69 93 PRO A O 1
ATOM 695 N N . ARG A 1 94 ? 7.747 -0.788 -4.273 1.00 95.06 94 ARG A N 1
ATOM 696 C CA . ARG A 1 94 ? 6.536 -1.591 -4.120 1.00 95.06 94 ARG A CA 1
ATOM 697 C C . ARG A 1 94 ? 6.499 -2.329 -2.775 1.00 95.06 94 ARG A C 1
ATOM 699 O O . ARG A 1 94 ? 5.493 -2.243 -2.080 1.00 95.06 94 ARG A O 1
ATOM 706 N N . THR A 1 95 ? 7.588 -2.998 -2.381 1.00 94.75 95 THR A N 1
ATOM 707 C CA . THR A 1 95 ? 7.675 -3.719 -1.093 1.00 94.75 95 THR A CA 1
ATOM 708 C C . THR A 1 95 ? 7.728 -2.766 0.101 1.00 94.75 95 THR A C 1
ATOM 710 O O . THR A 1 95 ? 7.182 -3.065 1.160 1.00 94.75 95 THR A O 1
ATOM 713 N N . ILE A 1 96 ? 8.313 -1.577 -0.073 1.00 95.56 96 ILE A N 1
ATOM 714 C CA . ILE A 1 96 ? 8.287 -0.518 0.943 1.00 95.56 96 ILE A CA 1
ATOM 715 C C . ILE A 1 96 ? 6.859 0.017 1.135 1.00 95.56 96 ILE A C 1
ATOM 717 O O . ILE A 1 96 ? 6.402 0.133 2.273 1.00 95.56 96 ILE A O 1
ATOM 721 N N . LEU A 1 97 ? 6.142 0.320 0.046 1.00 96.62 97 LEU A N 1
ATOM 722 C CA . LEU A 1 97 ? 4.760 0.803 0.105 1.00 96.62 97 LEU A CA 1
ATOM 723 C C . LEU A 1 97 ? 3.825 -0.228 0.751 1.00 96.62 97 LEU A C 1
ATOM 725 O O . LEU A 1 97 ? 3.000 0.131 1.591 1.00 96.62 97 LEU A O 1
ATOM 729 N N . GLU A 1 98 ? 3.972 -1.505 0.395 1.00 96.44 98 GLU A N 1
ATOM 730 C CA . GLU A 1 98 ? 3.260 -2.612 1.038 1.00 96.44 98 GLU A CA 1
ATOM 731 C C . GLU A 1 98 ? 3.506 -2.633 2.548 1.00 96.44 98 GLU A C 1
ATOM 733 O O . GLU A 1 98 ? 2.547 -2.654 3.319 1.00 96.44 98 GLU A O 1
ATOM 738 N N . ALA A 1 99 ? 4.768 -2.558 2.979 1.00 95.75 99 ALA A N 1
ATOM 739 C CA . ALA A 1 99 ? 5.110 -2.546 4.397 1.00 95.75 99 ALA A CA 1
ATOM 740 C C . ALA A 1 99 ? 4.469 -1.356 5.133 1.00 95.75 99 ALA A C 1
ATOM 742 O O . ALA A 1 99 ? 3.927 -1.531 6.223 1.00 95.75 99 ALA A O 1
ATOM 743 N N . MET A 1 100 ? 4.464 -0.162 4.530 1.00 95.56 100 MET A N 1
AT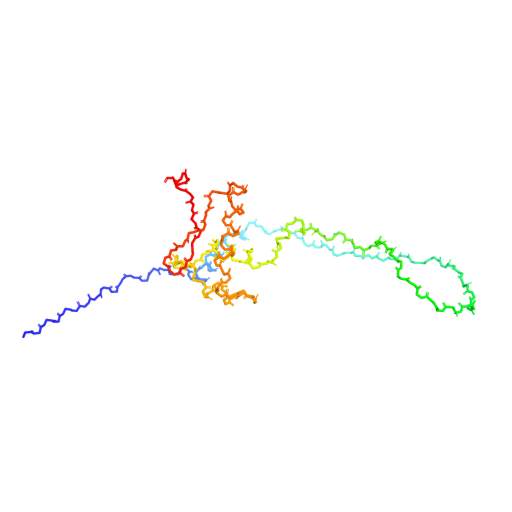OM 744 C CA . MET A 1 100 ? 3.802 1.016 5.105 1.00 95.56 100 MET A CA 1
ATOM 745 C C . MET A 1 100 ? 2.293 0.814 5.260 1.00 95.56 100 MET A C 1
ATOM 747 O O . MET A 1 100 ? 1.734 1.145 6.301 1.00 95.56 100 MET A O 1
ATOM 751 N N . LEU A 1 101 ? 1.631 0.261 4.243 1.00 96.25 101 LEU A N 1
ATOM 752 C CA . LEU A 1 101 ? 0.191 -0.008 4.277 1.00 96.25 101 LEU A CA 1
ATOM 753 C C . LEU A 1 101 ? -0.175 -1.117 5.265 1.00 96.25 101 LEU A C 1
ATOM 755 O O . LEU A 1 101 ? -1.250 -1.066 5.859 1.00 96.25 101 LEU A O 1
ATOM 759 N N . PHE A 1 102 ? 0.703 -2.106 5.430 1.00 95.31 102 PHE A N 1
ATOM 760 C CA . PHE A 1 102 ? 0.518 -3.215 6.358 1.00 95.31 102 PHE A CA 1
ATOM 761 C C . PHE A 1 102 ? 0.662 -2.776 7.816 1.00 95.31 102 PHE A C 1
ATOM 763 O O . PHE A 1 102 ? -0.160 -3.145 8.651 1.00 95.31 102 PHE A O 1
ATOM 770 N N . VAL A 1 103 ? 1.686 -1.971 8.120 1.00 94.38 103 VAL A N 1
ATOM 771 C CA . VAL A 1 103 ? 1.847 -1.364 9.450 1.00 94.38 103 VAL A CA 1
ATOM 772 C C . VAL A 1 103 ? 0.702 -0.389 9.724 1.00 94.38 103 VAL A C 1
ATOM 774 O O . VAL A 1 103 ? 0.177 -0.353 10.836 1.00 94.38 103 VAL A O 1
ATOM 777 N N . GLY A 1 104 ? 0.287 0.356 8.698 1.00 92.44 104 GLY A N 1
ATOM 778 C CA . GLY A 1 104 ? -0.752 1.365 8.803 1.00 92.44 104 GLY A CA 1
ATOM 779 C C . GLY A 1 104 ? -0.310 2.571 9.630 1.00 92.44 104 GLY A C 1
ATOM 780 O O . GLY A 1 104 ? 0.869 2.770 9.923 1.00 92.44 104 GLY A O 1
ATOM 781 N N . ASP A 1 105 ? -1.285 3.396 9.988 1.00 91.50 105 ASP A N 1
ATOM 782 C CA . ASP A 1 105 ? -1.098 4.554 10.856 1.00 91.50 105 ASP A CA 1
ATOM 783 C C . ASP A 1 105 ? -1.584 4.247 12.283 1.00 91.50 105 ASP A C 1
ATOM 785 O O . ASP A 1 105 ? -2.554 3.507 12.471 1.00 91.50 105 ASP A O 1
ATOM 789 N N . SER A 1 106 ? -0.938 4.829 13.299 1.00 89.25 106 SER A N 1
ATOM 790 C CA . SER A 1 106 ? -1.273 4.586 14.711 1.00 89.25 106 SER A CA 1
ATOM 791 C C . SER A 1 106 ? -2.657 5.098 15.110 1.00 89.25 106 SER A C 1
ATOM 793 O O . SER A 1 106 ? -3.301 4.514 15.977 1.00 89.25 106 SER A O 1
ATOM 795 N N . GLU A 1 107 ? -3.134 6.167 14.469 1.00 92.69 107 GLU A N 1
ATOM 796 C CA . GLU A 1 107 ? -4.493 6.695 14.628 1.00 92.69 107 GLU A CA 1
ATOM 797 C C . GLU A 1 107 ? -5.466 6.055 13.625 1.00 92.69 107 GLU A C 1
ATOM 799 O O . GLU A 1 107 ? -6.600 6.513 13.442 1.00 92.69 107 GLU A O 1
ATOM 804 N N . ASN A 1 108 ? -5.022 4.977 12.969 1.00 89.31 108 ASN A N 1
ATOM 805 C CA . ASN A 1 108 ? -5.755 4.227 11.969 1.00 89.31 108 ASN A CA 1
ATOM 806 C C . ASN A 1 108 ? -6.238 5.124 10.817 1.00 89.31 108 ASN A C 1
ATOM 808 O O . ASN A 1 108 ? -7.334 4.907 10.295 1.00 89.31 108 ASN A O 1
ATOM 812 N N . GLN A 1 109 ? -5.458 6.140 10.427 1.00 94.25 109 GLN A N 1
ATOM 813 C CA . GLN A 1 109 ? -5.745 7.000 9.275 1.00 94.25 109 GLN A CA 1
ATOM 814 C C . GLN A 1 109 ? -5.298 6.361 7.946 1.00 94.25 109 GLN A C 1
ATOM 816 O O . GLN A 1 109 ? -4.391 5.529 7.926 1.00 94.25 109 GLN A O 1
ATOM 821 N N . PRO A 1 110 ? -5.939 6.697 6.807 1.00 96.56 110 PRO A N 1
ATOM 822 C CA . PRO A 1 110 ? -5.451 6.280 5.492 1.00 96.56 110 PRO A CA 1
ATOM 823 C C . PRO A 1 110 ? -4.043 6.826 5.211 1.00 96.56 110 PRO A C 1
ATOM 825 O O . PRO A 1 110 ? -3.759 7.987 5.500 1.00 96.56 110 PRO A O 1
ATOM 828 N N . LEU A 1 111 ? -3.186 6.021 4.580 1.00 96.25 111 LEU A N 1
ATOM 829 C CA . LEU A 1 111 ? -1.844 6.443 4.183 1.00 96.25 111 LEU A CA 1
ATOM 830 C C . LEU A 1 111 ? -1.930 7.429 3.016 1.00 96.25 111 LEU A C 1
ATOM 832 O O . LEU A 1 111 ? -2.299 7.055 1.899 1.00 96.25 111 LEU A O 1
ATOM 836 N N . GLU A 1 112 ? -1.584 8.689 3.263 1.00 95.94 112 GLU A N 1
ATOM 837 C CA . GLU A 1 112 ? -1.580 9.711 2.222 1.00 95.94 112 GLU A CA 1
ATOM 838 C C . GLU A 1 112 ? -0.463 9.491 1.198 1.00 95.94 112 GLU A C 1
ATOM 840 O O . GLU A 1 112 ? 0.687 9.191 1.523 1.00 95.94 112 GLU A O 1
ATOM 845 N N . THR A 1 113 ? -0.798 9.753 -0.061 1.00 95.31 113 THR A N 1
ATOM 846 C CA . THR A 1 113 ? 0.098 9.641 -1.217 1.00 95.31 113 THR A CA 1
ATOM 847 C C . THR A 1 113 ? 1.399 10.436 -1.039 1.00 95.31 113 THR A C 1
ATOM 849 O O . THR A 1 113 ? 2.491 9.929 -1.293 1.00 95.31 113 THR A O 1
ATOM 852 N N . ALA A 1 114 ? 1.294 11.682 -0.564 1.00 94.62 114 ALA A N 1
ATOM 853 C CA . ALA A 1 114 ? 2.453 12.541 -0.331 1.00 94.62 114 ALA A CA 1
ATOM 854 C C . ALA A 1 114 ? 3.363 11.984 0.772 1.00 94.62 114 ALA A C 1
ATOM 856 O O . ALA A 1 114 ? 4.586 12.046 0.650 1.00 94.62 114 ALA A O 1
ATOM 857 N N . LYS A 1 115 ? 2.770 11.392 1.817 1.00 94.00 115 LYS A N 1
ATOM 858 C CA . LYS A 1 115 ? 3.520 10.815 2.930 1.00 94.00 115 LYS A CA 1
ATOM 859 C C . LYS A 1 115 ? 4.262 9.547 2.524 1.00 94.00 115 LYS A C 1
ATOM 861 O O . LYS A 1 115 ? 5.422 9.380 2.888 1.00 94.00 115 LYS A O 1
ATOM 866 N N . ALA A 1 116 ? 3.617 8.690 1.735 1.00 94.12 116 ALA A N 1
ATOM 867 C CA . ALA A 1 116 ? 4.249 7.496 1.185 1.00 94.12 116 ALA A CA 1
ATOM 868 C C . ALA A 1 116 ? 5.459 7.854 0.303 1.00 94.12 116 ALA A C 1
ATOM 870 O O . ALA A 1 116 ? 6.534 7.279 0.465 1.00 94.12 116 ALA A O 1
ATOM 871 N N . ALA A 1 117 ? 5.308 8.843 -0.585 1.00 95.56 117 ALA A N 1
ATOM 872 C CA . ALA A 1 117 ? 6.387 9.301 -1.458 1.00 95.56 117 ALA A CA 1
ATOM 873 C C . ALA A 1 117 ? 7.560 9.924 -0.680 1.00 95.56 117 ALA A C 1
ATOM 875 O O . ALA A 1 117 ? 8.708 9.628 -0.982 1.00 95.56 117 ALA A O 1
ATOM 876 N N . GLU A 1 118 ? 7.300 10.725 0.361 1.00 94.81 118 GLU A N 1
ATOM 877 C CA . GLU A 1 118 ? 8.351 11.332 1.198 1.00 94.81 118 GLU A CA 1
ATOM 878 C C . GLU A 1 118 ? 9.290 10.284 1.824 1.00 94.81 118 GLU A C 1
ATOM 880 O O . GLU A 1 118 ? 10.494 10.510 1.963 1.00 94.81 118 GLU A O 1
ATOM 885 N N . LEU A 1 119 ? 8.743 9.127 2.196 1.00 91.75 119 LEU A N 1
ATOM 886 C CA . LEU A 1 119 ? 9.487 8.055 2.850 1.00 91.75 119 LEU A CA 1
ATOM 887 C C . LEU A 1 119 ? 10.251 7.156 1.860 1.00 91.75 119 LEU A C 1
ATOM 889 O O . LEU A 1 119 ? 11.121 6.388 2.277 1.00 91.75 119 LEU A O 1
ATOM 893 N N . MET A 1 120 ? 9.964 7.252 0.558 1.00 93.94 120 MET A N 1
ATOM 894 C CA . MET A 1 120 ? 10.606 6.468 -0.497 1.00 93.94 120 MET A CA 1
ATOM 895 C C . MET A 1 120 ? 11.550 7.338 -1.332 1.00 93.94 120 MET A C 1
ATOM 897 O O . MET A 1 120 ? 11.177 8.371 -1.878 1.00 93.94 120 MET A O 1
ATOM 901 N N . ARG A 1 121 ? 12.809 6.917 -1.500 1.00 91.31 121 ARG A N 1
ATOM 902 C CA . ARG A 1 121 ? 13.737 7.664 -2.365 1.00 91.31 121 ARG A CA 1
ATOM 903 C C . ARG A 1 121 ? 13.358 7.507 -3.833 1.00 91.31 121 ARG A C 1
ATOM 905 O O . ARG A 1 121 ? 13.239 6.386 -4.313 1.00 91.31 121 ARG A O 1
ATOM 912 N N . GLY A 1 122 ? 13.299 8.629 -4.548 1.00 92.12 122 GLY A N 1
ATOM 913 C CA . GLY A 1 122 ? 13.121 8.642 -6.003 1.00 92.12 122 GLY A CA 1
ATOM 914 C C . GLY A 1 122 ? 11.719 8.249 -6.468 1.00 92.12 122 GLY A C 1
ATOM 915 O O . GLY A 1 122 ? 11.566 7.901 -7.631 1.00 92.12 122 GLY A O 1
ATOM 916 N N . VAL A 1 123 ? 10.730 8.291 -5.573 1.00 96.31 123 VAL A N 1
ATOM 917 C CA . VAL A 1 123 ? 9.319 8.055 -5.886 1.00 96.31 123 VAL A CA 1
ATOM 918 C C . VAL A 1 123 ? 8.583 9.371 -5.713 1.00 96.31 123 VAL A C 1
ATOM 920 O O . VAL A 1 123 ? 8.693 10.012 -4.667 1.00 96.31 123 VAL A O 1
ATOM 923 N N . GLU A 1 124 ? 7.835 9.788 -6.726 1.00 97.06 124 GLU A N 1
ATOM 924 C CA . GLU A 1 124 ? 6.973 10.954 -6.621 1.00 97.06 124 GLU A CA 1
ATOM 925 C C . GLU A 1 124 ? 5.556 10.548 -6.202 1.00 97.06 124 GLU A C 1
ATOM 927 O O . GLU A 1 124 ? 5.112 9.416 -6.388 1.00 97.06 124 GLU A O 1
ATOM 932 N N . ALA A 1 125 ? 4.788 11.496 -5.659 1.00 95.62 125 ALA A N 1
ATOM 933 C CA . ALA A 1 125 ? 3.406 11.229 -5.254 1.00 95.62 125 ALA A CA 1
ATOM 934 C C . ALA A 1 125 ? 2.538 10.710 -6.419 1.00 95.62 125 ALA A C 1
ATOM 936 O O . ALA A 1 125 ? 1.617 9.927 -6.207 1.00 95.62 125 ALA A O 1
ATOM 937 N N . HIS A 1 126 ? 2.834 11.109 -7.658 1.00 96.06 126 HIS A N 1
ATOM 938 C CA . HIS A 1 126 ? 2.080 10.664 -8.828 1.00 96.06 126 HIS A CA 1
ATOM 939 C C . HIS A 1 126 ? 2.368 9.205 -9.236 1.00 96.06 126 HIS A C 1
ATOM 941 O O . HIS A 1 126 ? 1.572 8.640 -9.983 1.00 96.06 126 HIS A O 1
ATOM 947 N N . ASP A 1 127 ? 3.446 8.595 -8.728 1.00 96.19 127 ASP A N 1
ATOM 948 C CA . ASP A 1 127 ? 3.814 7.196 -8.993 1.00 96.19 127 ASP A CA 1
ATOM 949 C C . ASP A 1 127 ? 3.075 6.211 -8.073 1.00 96.19 127 ASP A C 1
ATOM 951 O O . ASP A 1 127 ? 2.875 5.045 -8.415 1.00 96.19 127 ASP A O 1
ATOM 955 N N . ILE A 1 128 ? 2.634 6.673 -6.898 1.00 96.50 128 ILE A N 1
ATOM 956 C CA . ILE A 1 128 ? 1.980 5.834 -5.884 1.00 96.50 128 ILE A CA 1
ATOM 957 C C . ILE A 1 128 ? 0.745 5.091 -6.421 1.00 96.50 128 ILE A C 1
ATOM 959 O O . ILE A 1 128 ? 0.633 3.901 -6.132 1.00 96.50 128 ILE A O 1
ATOM 963 N N . PRO A 1 129 ? -0.173 5.703 -7.202 1.00 96.56 129 PRO A N 1
ATOM 964 C CA . PRO A 1 129 ? -1.317 4.975 -7.748 1.00 96.56 129 PRO A CA 1
ATOM 965 C C . PRO A 1 129 ? -0.903 3.767 -8.599 1.00 96.56 129 PRO A C 1
ATOM 967 O O . PRO A 1 129 ? -1.502 2.704 -8.472 1.00 96.56 129 PRO A O 1
ATOM 970 N N . ALA A 1 130 ? 0.160 3.896 -9.401 1.00 96.75 130 ALA A N 1
ATOM 971 C CA . ALA A 1 130 ? 0.661 2.792 -10.216 1.00 96.75 130 ALA A CA 1
ATOM 972 C C . ALA A 1 130 ? 1.213 1.651 -9.345 1.00 96.75 130 ALA A C 1
ATOM 974 O O . ALA A 1 130 ? 0.905 0.485 -9.584 1.00 96.75 130 ALA A O 1
ATOM 975 N N . LEU A 1 131 ? 1.952 1.977 -8.279 1.00 96.81 131 LEU A N 1
ATOM 976 C CA . LEU A 1 131 ? 2.436 0.981 -7.315 1.00 96.81 131 LEU A CA 1
ATOM 977 C C . LEU A 1 131 ? 1.285 0.270 -6.584 1.00 96.81 131 LEU A C 1
ATOM 979 O O . LEU A 1 131 ? 1.360 -0.932 -6.332 1.00 96.81 131 LEU A O 1
ATOM 983 N N . VAL A 1 132 ? 0.211 0.994 -6.253 1.00 97.50 132 VAL A N 1
ATOM 984 C CA . VAL A 1 132 ? -1.000 0.415 -5.650 1.00 97.50 132 VAL A CA 1
ATOM 985 C C . VAL A 1 132 ? -1.686 -0.556 -6.612 1.00 97.50 132 VAL A C 1
ATOM 987 O O . VAL A 1 132 ? -2.086 -1.644 -6.193 1.00 97.50 132 VAL A O 1
ATOM 990 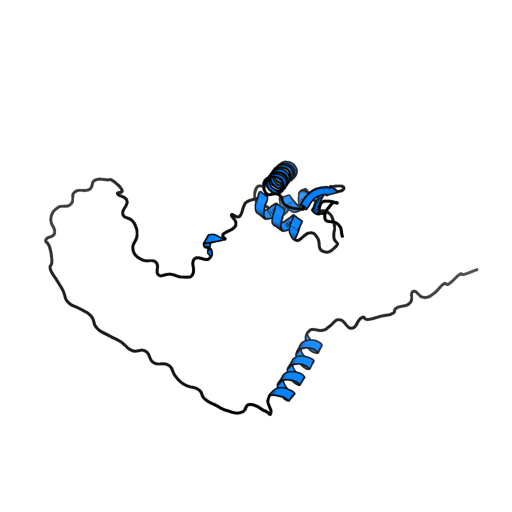N N . ASP A 1 133 ? -1.796 -0.201 -7.893 1.00 97.75 133 ASP A N 1
ATOM 991 C CA . ASP A 1 133 ? -2.372 -1.076 -8.917 1.00 97.75 133 ASP A CA 1
ATOM 992 C C . ASP A 1 133 ? -1.549 -2.363 -9.088 1.00 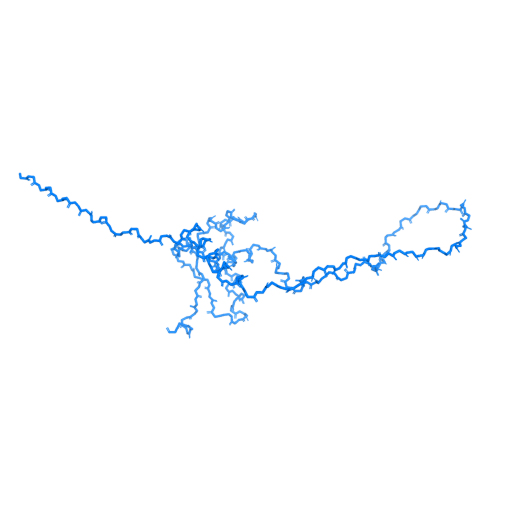97.75 133 ASP A C 1
ATOM 994 O O . ASP A 1 133 ? -2.112 -3.461 -9.133 1.00 97.75 133 ASP A O 1
ATOM 998 N N . GLU A 1 134 ? -0.218 -2.251 -9.108 1.00 97.25 134 GLU A N 1
ATOM 999 C CA . GLU A 1 134 ? 0.693 -3.399 -9.161 1.00 97.25 134 GLU A CA 1
ATOM 1000 C C . GLU A 1 134 ? 0.565 -4.317 -7.939 1.00 97.25 134 GLU A C 1
ATOM 1002 O O . GLU A 1 134 ? 0.568 -5.543 -8.083 1.00 97.25 134 GLU A O 1
ATOM 1007 N N . LEU A 1 135 ? 0.447 -3.746 -6.735 1.00 97.38 135 LEU A N 1
ATOM 1008 C CA . LEU A 1 135 ? 0.243 -4.511 -5.501 1.00 97.38 135 LEU A CA 1
ATOM 1009 C C . LEU A 1 135 ? -1.098 -5.239 -5.511 1.00 97.38 135 LEU A C 1
ATOM 1011 O O . LEU A 1 135 ? -1.156 -6.432 -5.221 1.00 97.38 135 LEU A O 1
ATOM 1015 N N . ASN A 1 136 ? -2.170 -4.552 -5.900 1.00 97.50 136 ASN A N 1
ATOM 1016 C CA . ASN A 1 136 ? -3.489 -5.163 -6.008 1.00 97.50 136 ASN A CA 1
ATOM 1017 C C . ASN A 1 136 ? -3.511 -6.306 -7.033 1.00 97.50 136 ASN A C 1
ATOM 1019 O O . ASN A 1 136 ? -4.131 -7.339 -6.778 1.00 97.50 136 ASN A O 1
ATOM 1023 N N . GLU A 1 137 ? -2.828 -6.164 -8.172 1.00 97.50 137 GLU A N 1
ATOM 1024 C CA . GLU A 1 137 ? -2.691 -7.259 -9.137 1.00 97.50 137 GLU A CA 1
ATOM 1025 C C . GLU A 1 137 ? -1.907 -8.439 -8.554 1.00 97.50 137 GLU A C 1
ATOM 1027 O O . GLU A 1 137 ? -2.343 -9.584 -8.687 1.00 97.50 137 GLU A O 1
ATOM 1032 N N . ALA A 1 138 ? -0.796 -8.174 -7.861 1.00 96.12 138 ALA A N 1
ATOM 1033 C CA . ALA A 1 138 ? -0.017 -9.214 -7.197 1.00 96.12 138 ALA A CA 1
ATOM 1034 C C . ALA A 1 138 ? -0.857 -9.971 -6.156 1.00 96.12 138 ALA A C 1
ATOM 1036 O O . ALA A 1 138 ? -0.920 -11.197 -6.206 1.00 96.12 138 ALA A O 1
ATOM 1037 N N . TYR A 1 139 ? -1.590 -9.266 -5.291 1.00 96.50 139 TYR A N 1
ATOM 1038 C CA . TYR A 1 139 ? -2.468 -9.881 -4.291 1.00 96.50 139 TYR A CA 1
ATOM 1039 C C . TYR A 1 139 ? -3.558 -10.748 -4.915 1.00 96.50 139 TYR A C 1
ATOM 1041 O O . TYR A 1 139 ? -3.805 -11.857 -4.441 1.00 96.50 139 TYR A O 1
ATOM 1049 N N . ARG A 1 140 ? -4.180 -10.292 -6.011 1.00 96.00 140 ARG A N 1
ATOM 1050 C CA . ARG A 1 140 ? -5.168 -11.100 -6.741 1.00 96.00 140 ARG A CA 1
ATOM 1051 C C . ARG A 1 140 ? -4.555 -12.367 -7.314 1.00 96.00 140 ARG A C 1
ATOM 1053 O O . ARG A 1 140 ? -5.140 -13.441 -7.181 1.00 96.00 140 ARG A O 1
ATOM 1060 N N . ARG A 1 141 ? -3.402 -12.238 -7.969 1.00 97.00 141 ARG A N 1
ATOM 1061 C CA . ARG A 1 141 ? -2.691 -13.356 -8.592 1.00 97.00 141 ARG A CA 1
ATOM 1062 C C . ARG A 1 141 ? -2.258 -14.390 -7.553 1.00 97.00 141 ARG A C 1
ATOM 1064 O O . ARG A 1 141 ? -2.356 -15.586 -7.813 1.00 97.00 141 ARG A O 1
ATOM 1071 N N . ASP A 1 142 ? -1.829 -13.923 -6.387 1.00 95.75 142 ASP A N 1
ATOM 1072 C CA . ASP A 1 142 ? -1.294 -14.761 -5.316 1.00 95.75 142 ASP A CA 1
ATOM 1073 C C . ASP A 1 142 ? -2.411 -15.291 -4.384 1.00 95.75 142 ASP A C 1
ATOM 1075 O O . ASP A 1 142 ? -2.163 -16.122 -3.513 1.00 95.75 142 ASP A O 1
ATOM 1079 N N . GLY A 1 143 ? -3.668 -14.877 -4.603 1.00 94.88 143 GLY A N 1
ATOM 1080 C CA . GLY A 1 143 ? -4.839 -15.348 -3.858 1.00 94.88 143 GLY A CA 1
ATOM 1081 C C . GLY A 1 143 ? -4.948 -14.778 -2.442 1.00 94.88 143 GLY A C 1
ATOM 1082 O O . GLY A 1 143 ? -5.598 -15.383 -1.585 1.00 94.88 143 GLY A O 1
ATOM 1083 N N . CYS A 1 144 ? -4.314 -13.634 -2.186 1.00 95.25 144 CYS A N 1
ATOM 1084 C CA . CYS A 1 144 ? -4.313 -12.985 -0.883 1.00 95.25 144 CYS A CA 1
ATOM 1085 C C . CYS A 1 144 ? -5.725 -12.501 -0.502 1.00 95.25 144 CYS A C 1
ATOM 1087 O O . CYS A 1 144 ? -6.462 -12.004 -1.354 1.00 95.25 144 CYS A O 1
ATOM 1089 N N . PRO A 1 145 ? -6.125 -12.596 0.780 1.00 95.62 145 PRO A N 1
ATOM 1090 C CA . PRO A 1 145 ? -7.467 -12.228 1.230 1.00 95.62 145 PRO A CA 1
ATOM 1091 C C . PRO A 1 145 ? -7.663 -10.720 1.450 1.00 95.62 145 PRO A C 1
ATOM 1093 O O . PRO A 1 145 ? -8.661 -10.320 2.047 1.00 95.62 145 PRO A O 1
ATOM 1096 N N . TYR A 1 146 ? -6.717 -9.889 1.018 1.00 95.44 146 TYR A N 1
ATOM 1097 C CA . TYR A 1 146 ? -6.691 -8.451 1.253 1.00 95.44 146 TYR A CA 1
ATOM 1098 C C . TYR A 1 146 ? -6.442 -7.672 -0.039 1.00 95.44 146 TYR A C 1
ATOM 1100 O O . TYR A 1 146 ? -5.851 -8.176 -0.993 1.00 95.44 146 TYR A O 1
ATOM 1108 N N . ARG A 1 147 ? -6.893 -6.418 -0.049 1.00 96.75 147 ARG A N 1
ATOM 1109 C CA . ARG A 1 147 ? -6.728 -5.466 -1.151 1.00 96.75 147 ARG A CA 1
ATOM 1110 C C . ARG A 1 147 ? -6.458 -4.067 -0.620 1.00 96.75 147 ARG A C 1
ATOM 1112 O O . ARG A 1 147 ? -6.779 -3.758 0.523 1.00 96.75 147 ARG A O 1
ATOM 1119 N N . ILE A 1 148 ? -5.907 -3.210 -1.460 1.00 97.44 148 ILE A N 1
ATOM 1120 C CA . ILE A 1 148 ? -5.703 -1.797 -1.159 1.00 97.44 148 ILE A CA 1
ATOM 1121 C C . ILE A 1 148 ? -6.871 -1.006 -1.744 1.00 97.44 148 ILE A C 1
ATOM 1123 O O . ILE A 1 148 ? -7.141 -1.084 -2.944 1.00 97.44 148 ILE A O 1
ATOM 1127 N N . GLU A 1 149 ? -7.541 -0.224 -0.903 1.00 96.19 149 GLU A N 1
ATOM 1128 C CA . GLU A 1 149 ? -8.620 0.684 -1.291 1.00 96.19 149 GLU A CA 1
ATOM 1129 C C . GLU A 1 149 ? -8.205 2.145 -1.143 1.00 96.19 149 GLU A C 1
ATOM 1131 O O . GLU A 1 149 ? -7.463 2.508 -0.228 1.00 96.19 149 GLU A O 1
ATOM 1136 N N . SER A 1 150 ? -8.726 2.996 -2.028 1.00 95.75 150 SER A N 1
ATOM 1137 C CA . SER A 1 150 ? -8.626 4.446 -1.881 1.00 95.75 150 SER A CA 1
ATOM 1138 C C . SER A 1 150 ? -9.703 4.938 -0.914 1.00 95.75 150 SER A C 1
ATOM 1140 O O . SER A 1 150 ? -10.896 4.731 -1.138 1.00 95.75 150 SER A O 1
ATOM 1142 N N . VAL A 1 151 ? -9.276 5.593 0.166 1.00 94.94 15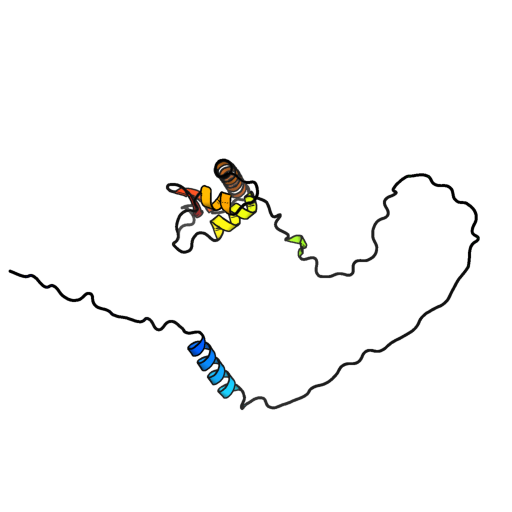1 VAL A N 1
ATOM 1143 C CA . VAL A 1 151 ? -10.146 6.150 1.205 1.00 94.94 151 VAL A CA 1
ATOM 1144 C C . VAL A 1 151 ? -9.800 7.626 1.378 1.00 94.94 151 VAL A C 1
ATOM 1146 O O . VAL A 1 151 ? -8.769 7.980 1.950 1.00 94.94 151 VAL A O 1
ATOM 1149 N N . GLY A 1 152 ? -10.664 8.506 0.869 1.00 90.56 152 GLY A N 1
ATOM 1150 C CA . GLY A 1 152 ? -10.417 9.948 0.882 1.00 90.56 152 GLY A CA 1
ATOM 1151 C C . GLY A 1 152 ? -9.212 10.324 0.015 1.00 90.56 152 GLY A C 1
ATOM 1152 O O . GLY A 1 152 ? -9.236 10.109 -1.193 1.00 90.56 152 GLY A O 1
ATOM 1153 N N . ALA A 1 153 ? -8.177 10.905 0.628 1.00 88.25 153 ALA A N 1
ATOM 1154 C CA . ALA A 1 153 ? -6.940 11.321 -0.047 1.00 88.25 153 ALA A CA 1
ATOM 1155 C C . ALA A 1 153 ? -5.799 10.282 0.034 1.00 88.25 153 ALA A C 1
ATOM 1157 O O . ALA A 1 153 ? -4.693 10.535 -0.452 1.00 88.25 153 ALA A O 1
ATOM 1158 N N . GLY A 1 154 ? -6.050 9.130 0.662 1.00 95.25 154 GLY A N 1
ATOM 1159 C CA . GLY A 1 154 ? -5.040 8.111 0.920 1.00 95.25 154 GLY A CA 1
ATOM 1160 C C . GLY A 1 154 ? -5.501 6.700 0.588 1.00 95.25 154 GLY A C 1
ATOM 1161 O O . GLY A 1 154 ? -6.544 6.483 -0.036 1.00 95.25 154 GLY A O 1
ATOM 1162 N N . TYR A 1 155 ? -4.701 5.739 1.031 1.00 97.31 155 TYR A N 1
ATOM 1163 C CA . TYR A 1 155 ? -4.892 4.318 0.778 1.00 97.31 155 TYR A CA 1
ATOM 1164 C C . TYR A 1 155 ? -4.940 3.518 2.075 1.00 97.31 155 TYR A C 1
ATOM 1166 O O . TYR A 1 155 ? -4.349 3.898 3.087 1.00 97.31 155 TYR A O 1
ATOM 1174 N N . ARG A 1 156 ? -5.648 2.390 2.044 1.00 96.12 156 ARG A N 1
ATOM 1175 C CA . ARG A 1 156 ? -5.744 1.463 3.171 1.00 96.12 156 ARG A CA 1
ATOM 1176 C C . ARG A 1 156 ? -5.726 0.027 2.684 1.00 96.12 156 ARG A C 1
ATOM 1178 O O . ARG A 1 156 ? -6.417 -0.300 1.724 1.00 96.12 156 ARG A O 1
ATOM 1185 N N . LEU A 1 157 ? -4.989 -0.826 3.387 1.00 96.31 157 LEU A N 1
ATOM 1186 C CA . LEU A 1 157 ? -5.090 -2.268 3.224 1.00 96.31 157 LEU A CA 1
ATOM 1187 C C . LEU A 1 157 ? -6.327 -2.776 3.979 1.00 96.31 157 LEU A C 1
ATOM 1189 O O . LEU A 1 157 ? -6.458 -2.561 5.183 1.00 96.31 157 LEU A O 1
ATOM 1193 N N . VAL A 1 158 ? -7.246 -3.421 3.270 1.00 95.19 158 VAL A N 1
ATOM 1194 C CA . VAL A 1 158 ? -8.491 -3.959 3.824 1.00 95.19 158 VAL A CA 1
ATOM 1195 C C . VAL A 1 158 ? -8.617 -5.440 3.506 1.00 95.19 158 VAL A C 1
ATOM 1197 O O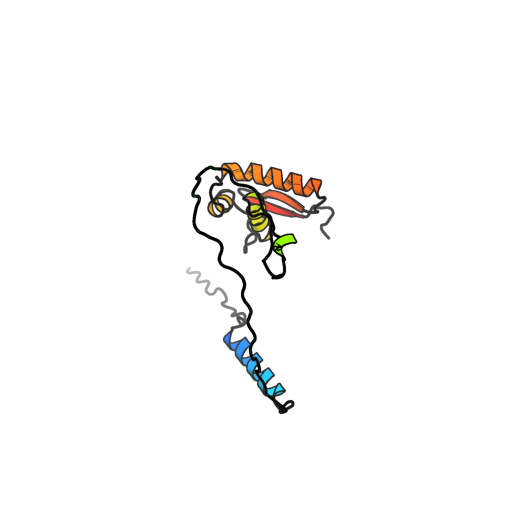 . VAL A 1 158 ? -8.131 -5.918 2.481 1.00 95.19 158 VAL A O 1
ATOM 1200 N N . LEU A 1 159 ? -9.290 -6.171 4.388 1.00 94.75 159 LEU A N 1
ATOM 1201 C CA . LEU A 1 159 ? -9.637 -7.567 4.160 1.00 94.75 159 LEU A CA 1
ATOM 1202 C C . LEU A 1 159 ? -10.870 -7.648 3.248 1.00 94.75 159 LEU A C 1
ATOM 1204 O O . LEU A 1 159 ? -11.765 -6.811 3.341 1.00 94.75 159 LEU A O 1
ATOM 1208 N N . GLU A 1 160 ? -10.934 -8.638 2.360 1.00 91.31 160 GLU A N 1
ATOM 1209 C CA . GLU A 1 160 ? -12.140 -8.852 1.560 1.00 91.31 160 GLU A CA 1
ATOM 1210 C C . GLU A 1 160 ? -13.340 -9.228 2.439 1.00 91.31 160 GLU A C 1
ATOM 1212 O O . GLU A 1 160 ? -13.216 -9.980 3.407 1.00 91.31 160 GLU A O 1
ATOM 1217 N N . GLU A 1 161 ? -14.532 -8.787 2.027 1.00 87.94 161 GLU A N 1
ATOM 1218 C CA . GLU A 1 161 ? -15.771 -8.934 2.801 1.00 87.94 161 GLU A CA 1
ATOM 1219 C C . GLU A 1 161 ? -16.094 -10.382 3.182 1.00 87.94 161 GLU A C 1
ATOM 1221 O O . GLU A 1 161 ? -16.555 -10.655 4.286 1.00 87.94 161 GLU A O 1
ATOM 1226 N N . LYS A 1 162 ? -15.764 -11.334 2.303 1.00 89.25 162 LYS A N 1
ATOM 1227 C CA . LYS A 1 162 ? -15.971 -12.771 2.535 1.00 89.25 162 LYS A CA 1
ATOM 1228 C C . LYS A 1 162 ? -15.155 -13.346 3.704 1.00 89.25 162 LYS A C 1
ATOM 1230 O O . LYS A 1 162 ? -15.411 -14.478 4.103 1.00 89.25 162 LYS A O 1
ATOM 1235 N N . TYR A 1 163 ? -14.174 -12.600 4.210 1.00 88.25 163 TYR A N 1
ATOM 1236 C CA . TYR A 1 163 ? -13.331 -12.980 5.342 1.00 88.25 163 TYR A CA 1
ATOM 1237 C C . TYR A 1 163 ? -13.564 -12.110 6.588 1.00 88.25 163 TYR A C 1
ATOM 1239 O O . TYR A 1 163 ? -12.872 -12.302 7.588 1.00 88.25 163 TYR A O 1
ATOM 1247 N N . HIS A 1 164 ? -14.526 -11.178 6.567 1.00 80.81 164 HIS A N 1
ATOM 1248 C CA . HIS A 1 164 ? -15.001 -10.542 7.796 1.00 80.81 164 HIS A CA 1
ATOM 1249 C C . HIS A 1 164 ? -15.810 -11.566 8.614 1.00 80.81 164 HIS A C 1
ATOM 1251 O O . HIS A 1 164 ? -16.735 -12.187 8.089 1.00 80.81 164 HIS A O 1
ATOM 1257 N N . ALA A 1 165 ? -15.407 -11.782 9.871 1.00 70.44 165 ALA A N 1
ATOM 1258 C CA . ALA A 1 165 ? -16.038 -12.715 10.810 1.00 70.44 165 ALA A CA 1
ATOM 1259 C C . ALA A 1 165 ? -17.266 -12.113 11.507 1.00 70.44 165 ALA A C 1
ATOM 1261 O O . ALA A 1 165 ? -17.251 -10.888 11.768 1.00 70.44 165 ALA A O 1
#

Secondary structure (DSSP, 8-state):
------------------HHHHHHHHHHHHHHHTTS-----------------------------------------------GGGG-----HHHHHHHHHHH--TT---EEHHHHHHHSTT--TTTHHHHHHHHHHHHHHHT-SEEEEEETTEEEEEE-GGG--